Protein AF-A0A8S3JBQ8-F1 (afdb_monomer)

Foldseek 3Di:
DDDPPPPPWDKDADDDDDPCVVCVVVVVVVVPPPDDDDDDDDDDDPPPPPPPDFDWPDKDWDPPQCVQDVPRDNQKIWMWIDGQQKIWIWIQHPNRMITTQDMDGDGAWPDKDWQRDDDDPPRPCNVQPRKMWTFHPPDDTDIDIGRSPDD

pLDDT: mean 72.12, std 20.29, range [29.91, 94.94]

Radius of gyration: 21.1 Å; Cα contacts (8 Å, |Δi|>4): 199; chains: 1; bounding box: 59×39×62 Å

Secondary structure (DSSP, 8-state):
----------EEPPPP--HHHHHHHHHHHHHSSSS-------------TT--PPPEEEEEEE-S-GGG-TT--TT-EEEEEEESS-EEEEEE-TT--EEEEEEE--S-EEEEEEE-PPPPTT-TTGGG-SEEEEEESSSS--EEEEESS--

Sequence (151 aa):
MSYVSSIELRKVRPEAVNEKSVIESVVGLFHDVVEKVPQAYATSSRTNNSDQLEPIEWVRFLSNVHEWHPSIRIETLVLLIAYKSCLALWTVEINGIASELFSIREHNICSACLLTTNSSLDDPHSSYRPLIAFAKSAGPPSIQIRSLKND

Solvent-accessible surface area (backbone atoms only — not comparable to full-atom values): 9647 Å² total; per-residue (Å²): 140,79,85,75,78,82,76,82,57,60,71,46,72,72,74,82,89,59,70,64,66,70,46,54,67,53,55,57,62,68,70,63,77,80,69,77,89,86,80,89,86,79,83,83,83,86,62,80,79,84,73,69,73,78,63,73,74,48,76,44,80,57,75,92,53,40,89,71,42,94,89,41,47,92,77,40,46,34,39,43,38,30,28,60,54,27,40,38,32,34,37,31,41,88,86,45,42,30,37,49,74,45,74,45,86,46,62,42,56,75,44,72,48,78,50,79,74,77,72,55,99,86,42,93,58,47,88,45,53,44,32,38,38,37,31,36,71,68,73,73,89,46,78,49,76,42,56,64,59,83,130

Organism: NCBI:txid392030

InterPro domains:
  IPR045142 BCAS3-like [PTHR13268] (11-140)
  IPR048382 BCAS3, WD40 domain [PF21034] (10-149)

Nearest PDB structures (foldseek):
  5wg6-assembly1_B  TM=6.120E-01  e=5.241E-02  Homo sapiens
  9gaw-assembly1_A  TM=3.543E-01  e=9.730E-02  Homo sapiens
  4ui9-assembly1_A  TM=4.079E-01  e=2.997E-01  Homo sapiens
  5a31-assembly1_A  TM=4.079E-01  e=3.971E-01  Homo sapiens
  8pkp-assembly1_A  TM=3.983E-01  e=2.022E-01  Homo sapiens

Mean predicted aligned error: 14.35 Å

Structure (mmCIF, N/CA/C/O backbone):
data_AF-A0A8S3JBQ8-F1
#
_entry.id   AF-A0A8S3JBQ8-F1
#
loop_
_atom_site.group_PDB
_atom_site.id
_atom_site.type_symbol
_atom_site.label_atom_id
_atom_site.label_alt_id
_atom_site.label_comp_id
_atom_site.label_asym_id
_atom_site.label_entity_id
_atom_site.label_seq_id
_atom_site.pdbx_PDB_ins_code
_atom_site.Cartn_x
_atom_site.Cartn_y
_atom_site.Cartn_z
_atom_site.occupancy
_atom_site.B_iso_or_equiv
_atom_site.auth_seq_id
_atom_site.auth_comp_id
_atom_site.auth_asym_id
_atom_site.auth_atom_id
_atom_site.pdbx_PDB_model_num
ATOM 1 N N . MET A 1 1 ? 26.752 -19.835 -7.646 1.00 31.19 1 MET A N 1
ATOM 2 C CA . MET A 1 1 ? 26.060 -20.459 -6.497 1.00 31.19 1 MET A CA 1
ATOM 3 C C . MET A 1 1 ? 25.364 -19.342 -5.747 1.00 31.19 1 MET A C 1
ATOM 5 O O . MET A 1 1 ? 26.018 -18.634 -4.998 1.00 31.19 1 MET A O 1
ATOM 9 N N . SER A 1 2 ? 24.087 -19.114 -6.041 1.00 31.70 2 SER A N 1
ATOM 10 C CA . SER A 1 2 ? 23.318 -18.003 -5.475 1.00 31.70 2 SER A CA 1
ATOM 11 C C . SER A 1 2 ? 22.338 -18.587 -4.466 1.00 31.70 2 SER A C 1
ATOM 13 O O . SER A 1 2 ? 21.469 -19.371 -4.844 1.00 31.70 2 SER A O 1
ATOM 15 N N . TYR A 1 3 ? 22.521 -18.264 -3.186 1.00 29.91 3 TYR A N 1
ATOM 16 C CA . TYR A 1 3 ? 21.558 -18.581 -2.137 1.00 29.91 3 TYR A CA 1
ATOM 17 C C . TYR A 1 3 ? 20.298 -17.754 -2.395 1.00 29.91 3 TYR A C 1
ATOM 19 O O . TYR A 1 3 ? 20.285 -16.550 -2.160 1.00 29.91 3 TYR A O 1
ATOM 27 N N . VAL A 1 4 ? 19.250 -18.391 -2.911 1.00 34.94 4 VAL A N 1
ATOM 28 C CA . VAL A 1 4 ? 17.905 -17.819 -2.876 1.00 34.94 4 VAL A CA 1
ATOM 29 C C . VAL A 1 4 ? 17.426 -18.005 -1.442 1.00 34.94 4 VAL A C 1
ATOM 31 O O . VAL A 1 4 ? 17.083 -19.120 -1.042 1.00 34.94 4 VAL A O 1
ATOM 34 N N . SER A 1 5 ? 17.477 -16.942 -0.638 1.00 34.81 5 SER A N 1
ATOM 35 C CA . SER A 1 5 ? 16.792 -16.931 0.650 1.00 34.81 5 SER A CA 1
ATOM 36 C C . SER A 1 5 ? 15.313 -17.184 0.368 1.00 34.81 5 SER A C 1
ATOM 38 O O . SER A 1 5 ? 14.638 -16.423 -0.322 1.00 34.81 5 SER A O 1
ATOM 40 N N . SER A 1 6 ? 14.816 -18.332 0.819 1.00 38.78 6 SER A N 1
ATOM 41 C CA . SER A 1 6 ? 13.393 -18.638 0.741 1.00 38.78 6 SER A CA 1
ATOM 42 C C . SER A 1 6 ? 12.698 -17.748 1.764 1.00 38.78 6 SER A C 1
ATOM 44 O O . SER A 1 6 ? 12.715 -18.039 2.955 1.00 38.78 6 SER A O 1
ATOM 46 N N . ILE A 1 7 ? 12.177 -16.610 1.307 1.00 46.12 7 ILE A N 1
ATOM 47 C CA . ILE A 1 7 ? 11.380 -15.706 2.133 1.00 46.12 7 ILE A CA 1
ATOM 48 C C . ILE A 1 7 ? 10.065 -16.433 2.432 1.00 46.12 7 ILE A C 1
ATOM 50 O O . ILE A 1 7 ? 9.249 -16.647 1.533 1.00 46.12 7 ILE A O 1
ATOM 54 N N . GLU A 1 8 ? 9.856 -16.835 3.686 1.00 44.19 8 GLU A N 1
ATOM 55 C CA . GLU A 1 8 ? 8.533 -17.242 4.159 1.00 44.19 8 GLU A CA 1
ATOM 56 C C . GLU A 1 8 ? 7.628 -16.006 4.195 1.00 44.19 8 GLU A C 1
ATOM 58 O O . GLU A 1 8 ? 7.547 -15.288 5.189 1.00 44.19 8 GLU A O 1
ATOM 63 N N . LEU A 1 9 ? 6.955 -15.732 3.076 1.00 58.00 9 LEU A N 1
ATOM 64 C CA . LEU A 1 9 ? 5.866 -14.761 3.041 1.00 58.00 9 LEU A CA 1
ATOM 65 C C . LEU A 1 9 ? 4.745 -15.261 3.952 1.00 58.00 9 LEU A C 1
ATOM 67 O O . LEU A 1 9 ? 4.327 -16.420 3.850 1.00 58.00 9 LEU A O 1
ATOM 71 N N . ARG A 1 10 ? 4.243 -14.392 4.836 1.00 76.12 10 ARG A N 1
ATOM 72 C CA . ARG A 1 10 ? 3.139 -14.739 5.730 1.00 76.12 10 ARG A CA 1
ATOM 73 C C . ARG A 1 10 ? 1.918 -15.102 4.888 1.00 76.12 10 ARG A C 1
ATOM 75 O O . ARG A 1 10 ? 1.387 -14.266 4.157 1.00 76.12 10 ARG A O 1
ATOM 82 N N . LYS A 1 11 ? 1.474 -16.354 5.006 1.00 75.75 11 LYS A N 1
ATOM 83 C CA . LYS A 1 11 ? 0.284 -16.882 4.331 1.00 75.75 11 LYS A CA 1
ATOM 84 C C . LYS A 1 11 ? -0.845 -17.071 5.327 1.00 75.75 11 LYS A C 1
ATOM 86 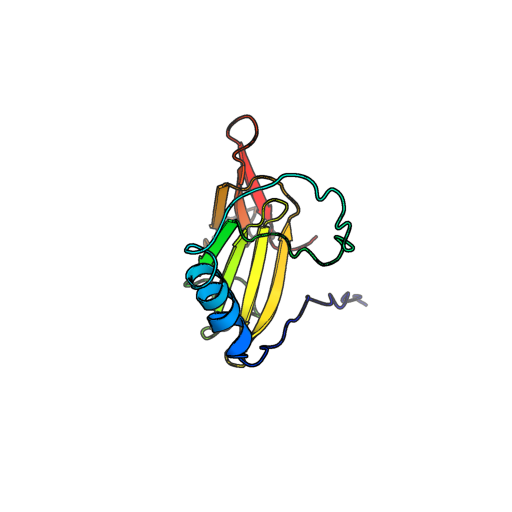O O . LYS A 1 11 ? -0.651 -17.666 6.384 1.00 75.75 11 LYS A O 1
ATOM 91 N N . VAL A 1 12 ? -2.028 -16.599 4.963 1.00 80.31 12 VAL A N 1
ATOM 92 C CA . VAL A 1 12 ? -3.262 -16.775 5.728 1.00 80.31 12 VAL A CA 1
ATOM 93 C C . VAL A 1 12 ? -4.266 -17.493 4.835 1.00 80.31 12 VAL A C 1
ATOM 95 O O . VAL A 1 12 ? -4.446 -17.137 3.671 1.00 80.31 12 VAL A O 1
ATOM 98 N N . ARG A 1 13 ? -4.887 -18.549 5.360 1.00 76.75 13 ARG A N 1
ATOM 99 C CA . ARG A 1 13 ? -5.949 -19.278 4.660 1.00 76.75 13 ARG A CA 1
ATOM 100 C C . ARG A 1 13 ? -7.311 -18.696 5.043 1.00 76.75 13 ARG A C 1
ATOM 102 O O . ARG A 1 13 ? -7.444 -18.226 6.172 1.00 76.75 13 ARG A O 1
ATOM 109 N N . PRO A 1 14 ? -8.313 -18.767 4.153 1.00 60.66 14 PRO A N 1
ATOM 110 C CA . PRO A 1 14 ? -9.687 -18.452 4.513 1.00 60.66 14 PRO A CA 1
ATOM 111 C C . PRO A 1 14 ? -10.141 -19.282 5.709 1.00 60.66 14 PRO A C 1
ATOM 113 O O . PRO A 1 14 ? -9.916 -20.494 5.748 1.00 60.66 14 PRO A O 1
ATOM 116 N N . GLU A 1 15 ? -10.815 -18.633 6.647 1.00 65.94 15 GLU A N 1
ATOM 117 C CA . GLU A 1 15 ? -11.572 -19.300 7.698 1.00 65.94 15 GLU A CA 1
ATOM 118 C C . GLU A 1 15 ? -13.057 -19.298 7.313 1.00 65.94 15 GLU A C 1
ATOM 120 O O . GLU A 1 15 ? -13.541 -18.365 6.666 1.00 65.94 15 GLU A O 1
ATOM 125 N N . ALA A 1 16 ? -13.781 -20.364 7.659 1.00 57.78 16 ALA A N 1
ATOM 126 C CA . ALA A 1 16 ? -15.211 -20.439 7.388 1.00 57.78 16 ALA A CA 1
ATOM 127 C C . ALA A 1 16 ? -15.959 -19.358 8.185 1.00 57.78 16 ALA A C 1
ATOM 129 O O . ALA A 1 16 ? -15.685 -19.147 9.366 1.00 57.78 16 ALA A O 1
ATOM 130 N N . VAL A 1 17 ? -16.928 -18.694 7.549 1.00 50.75 17 VAL A N 1
ATOM 131 C CA . VAL A 1 17 ? -17.795 -17.718 8.223 1.00 50.75 17 VAL A CA 1
ATOM 132 C C . VAL A 1 17 ? -18.566 -18.434 9.332 1.00 50.75 17 VAL A C 1
ATOM 134 O O . VAL A 1 17 ? -19.410 -19.284 9.059 1.00 50.75 17 VAL A O 1
ATOM 137 N N . ASN A 1 18 ? -18.274 -18.096 10.588 1.00 51.12 18 ASN A N 1
ATOM 138 C CA . ASN A 1 18 ? -19.037 -18.566 11.736 1.00 51.12 18 ASN A CA 1
ATOM 139 C C . ASN A 1 18 ? -20.096 -17.515 12.093 1.00 51.12 18 ASN A C 1
ATOM 141 O O . ASN A 1 18 ? -19.775 -16.442 12.607 1.00 51.12 18 ASN A O 1
ATOM 145 N N . GLU A 1 19 ? -21.364 -17.827 11.820 1.00 52.47 19 GLU A N 1
ATOM 146 C CA . GLU A 1 19 ? -22.522 -16.935 12.004 1.00 52.47 19 GLU A CA 1
ATOM 147 C C . GLU A 1 19 ? -22.676 -16.410 13.443 1.00 52.47 19 GLU A C 1
ATOM 149 O O . GLU A 1 19 ? -23.255 -15.343 13.655 1.00 52.47 19 GLU A O 1
ATOM 154 N N . LYS A 1 20 ? -22.089 -17.096 14.436 1.00 51.88 20 LYS A N 1
ATOM 155 C CA . LYS A 1 20 ? -22.063 -16.625 15.830 1.00 51.88 20 LYS A CA 1
ATOM 156 C C . LYS A 1 20 ? -21.308 -15.303 16.002 1.00 51.88 20 LYS A C 1
ATOM 158 O O . LYS A 1 20 ? -21.760 -14.454 16.757 1.00 51.88 20 LYS A O 1
ATOM 163 N N . SER A 1 21 ? -20.228 -15.070 15.252 1.00 52.00 21 SER A N 1
ATOM 164 C CA . SER A 1 21 ? -19.411 -13.851 15.381 1.00 52.00 21 SER A CA 1
ATOM 165 C C . SER A 1 21 ? -20.120 -12.588 14.869 1.00 52.00 21 SER A C 1
ATOM 167 O O . SER A 1 21 ? -19.943 -11.509 15.434 1.00 52.00 21 SER A O 1
ATOM 169 N N . VAL A 1 22 ? -20.952 -12.718 13.830 1.00 48.06 22 VAL A N 1
ATOM 170 C CA . VAL A 1 22 ? -21.664 -11.585 13.213 1.00 48.06 22 VAL A CA 1
ATOM 171 C C . VAL A 1 22 ? -22.885 -11.181 14.041 1.00 48.06 22 VAL A C 1
ATOM 173 O O . VAL A 1 22 ? -23.188 -9.996 14.154 1.00 48.06 22 VAL A O 1
ATOM 176 N N . ILE A 1 23 ? -23.576 -12.153 14.643 1.00 52.47 23 ILE A N 1
ATOM 177 C CA . ILE A 1 23 ? -24.849 -11.930 15.337 1.00 52.47 23 ILE A CA 1
ATOM 178 C C . ILE A 1 23 ? -24.647 -11.679 16.840 1.00 52.47 23 ILE A C 1
ATOM 180 O O . ILE A 1 23 ? -25.289 -10.776 17.371 1.00 52.47 23 ILE A O 1
ATOM 184 N N . GLU A 1 24 ? -23.724 -12.361 17.535 1.00 52.00 24 GLU A N 1
ATOM 185 C CA . GLU A 1 24 ? -23.490 -12.104 18.974 1.00 52.00 24 GLU A CA 1
ATOM 186 C C . GLU A 1 24 ? -22.951 -10.687 19.243 1.00 52.00 24 GLU A C 1
ATOM 188 O O . GLU A 1 24 ? -23.294 -10.088 20.260 1.00 52.00 24 GLU A O 1
ATOM 193 N N . SER A 1 25 ? -22.194 -10.105 18.304 1.00 50.25 25 SER A N 1
ATOM 194 C CA . SER A 1 25 ? -21.637 -8.746 18.429 1.00 50.25 25 SER A CA 1
ATOM 195 C C . SER A 1 25 ? -22.702 -7.637 18.383 1.00 50.25 25 SER A C 1
ATOM 197 O O . SER A 1 25 ? -22.551 -6.590 19.009 1.00 50.25 25 SER A O 1
ATOM 199 N N . VAL A 1 26 ? -23.820 -7.864 17.684 1.00 47.97 26 VAL A N 1
ATOM 200 C CA . VAL A 1 26 ? -24.872 -6.848 17.498 1.00 47.97 26 VAL A CA 1
ATOM 201 C C . VAL A 1 26 ? -26.084 -7.130 18.388 1.00 47.97 26 VAL A C 1
ATOM 203 O O . VAL A 1 26 ? -26.683 -6.211 18.943 1.00 47.97 26 VAL A O 1
ATOM 206 N N . VAL A 1 27 ? -26.423 -8.405 18.599 1.00 53.16 27 VAL A N 1
ATOM 207 C CA . VAL A 1 27 ? -27.570 -8.817 19.423 1.00 53.16 27 VAL A CA 1
ATOM 208 C C . VAL A 1 27 ? -27.311 -8.612 20.920 1.00 53.16 27 VAL A C 1
ATOM 210 O O . VAL A 1 27 ? -28.260 -8.325 21.652 1.00 53.16 27 VAL A O 1
ATOM 213 N N . GLY A 1 28 ? -26.051 -8.662 21.372 1.00 49.12 28 GLY A N 1
ATOM 214 C CA . GLY A 1 28 ? -25.677 -8.278 22.740 1.00 49.12 28 GLY A CA 1
ATOM 215 C C . GLY A 1 28 ? -25.818 -6.774 23.012 1.00 49.12 28 GLY A C 1
ATOM 216 O O . GLY A 1 28 ? -26.130 -6.375 24.127 1.00 49.12 28 GLY A O 1
ATOM 217 N N . LEU A 1 29 ? -25.679 -5.939 21.979 1.00 49.88 29 LEU A N 1
ATOM 218 C CA . LEU A 1 29 ? -25.752 -4.477 22.085 1.00 49.88 29 LEU A CA 1
ATOM 219 C C . LEU A 1 29 ? -27.196 -3.955 22.181 1.00 49.88 29 LEU A C 1
ATOM 221 O O . LEU A 1 29 ? -27.434 -2.908 22.776 1.00 49.88 29 LEU A O 1
ATOM 225 N N . PHE A 1 30 ? -28.173 -4.690 21.641 1.00 45.06 30 PHE A N 1
ATOM 226 C CA . PHE A 1 30 ? -29.589 -4.304 21.706 1.00 45.06 30 PHE A CA 1
ATOM 227 C C . PHE A 1 30 ? -30.332 -4.829 22.940 1.00 45.06 30 PHE A C 1
ATOM 229 O O . PHE A 1 30 ? -31.329 -4.226 23.332 1.00 45.06 30 PHE A O 1
ATOM 236 N N . HIS A 1 31 ? -29.860 -5.905 23.577 1.00 45.81 31 HIS A N 1
ATOM 237 C CA . HIS A 1 31 ? -30.505 -6.430 24.787 1.00 45.81 31 HIS A CA 1
ATOM 238 C C . HIS A 1 31 ? -30.050 -5.741 26.085 1.00 45.81 31 HIS A C 1
ATOM 240 O O . HIS A 1 31 ? -30.740 -5.878 27.091 1.00 45.81 31 HIS A O 1
ATOM 246 N N . ASP A 1 32 ? -28.967 -4.955 26.063 1.00 47.00 32 ASP A N 1
ATOM 247 C CA . ASP A 1 32 ? -28.363 -4.373 27.277 1.00 47.00 32 ASP A CA 1
ATOM 248 C C . ASP A 1 32 ? -28.643 -2.864 27.476 1.00 47.00 32 ASP A C 1
ATOM 250 O O . ASP A 1 32 ? -28.203 -2.257 28.448 1.00 47.00 32 ASP A O 1
ATOM 254 N N . VAL A 1 33 ? -29.408 -2.220 26.582 1.00 47.94 33 VAL A N 1
ATOM 255 C CA . VAL A 1 33 ? -29.691 -0.764 26.654 1.00 47.94 33 VAL A CA 1
ATOM 256 C C . VAL A 1 33 ? -31.018 -0.426 27.361 1.00 47.94 33 VAL A C 1
ATOM 258 O O .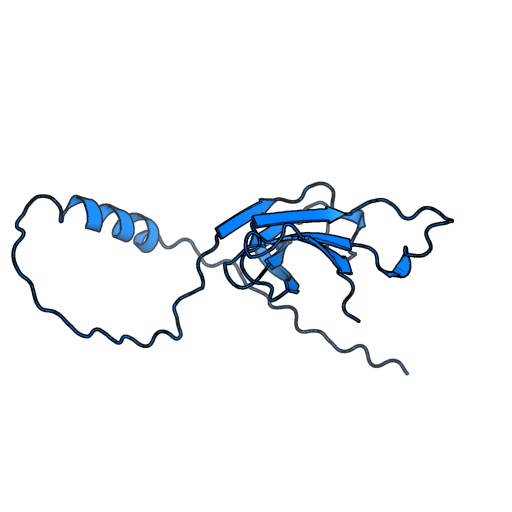 VAL A 1 33 ? -31.327 0.749 27.550 1.00 47.94 33 VAL A O 1
ATOM 261 N N . VAL A 1 34 ? -31.803 -1.407 27.827 1.00 47.34 34 VAL A N 1
ATOM 262 C CA . VAL A 1 34 ? -33.116 -1.120 28.458 1.00 47.34 34 VAL A CA 1
ATOM 263 C C . VAL A 1 34 ? -33.262 -1.572 29.915 1.00 47.34 34 VAL A C 1
ATOM 265 O O . VAL A 1 34 ? -34.290 -1.285 30.517 1.00 47.34 34 VAL A O 1
ATOM 268 N N . GLU A 1 35 ? -32.238 -2.111 30.583 1.00 44.94 35 GLU A N 1
ATOM 269 C CA . GLU A 1 35 ? -32.288 -2.182 32.052 1.00 44.94 35 GLU A CA 1
ATOM 270 C C . GLU A 1 35 ? -30.957 -1.853 32.742 1.00 44.94 35 GLU A C 1
ATOM 272 O O . GLU A 1 35 ? -30.072 -2.683 32.875 1.00 44.94 35 GLU A O 1
ATOM 277 N N . LYS A 1 36 ? -30.943 -0.651 33.339 1.00 38.34 36 LYS A N 1
ATOM 278 C CA . LYS A 1 36 ? -30.276 -0.323 34.613 1.00 38.34 36 LYS A CA 1
ATOM 279 C C . LYS A 1 36 ? -28.756 -0.102 34.568 1.00 38.34 36 LYS A C 1
ATOM 281 O O . LYS A 1 36 ? -27.956 -0.937 34.963 1.00 38.34 36 LYS A O 1
ATOM 286 N N . VAL A 1 37 ? -28.379 1.154 34.337 1.00 42.41 37 VAL A N 1
ATOM 287 C CA . VAL A 1 37 ? -27.306 1.792 35.132 1.00 42.41 37 VAL A CA 1
ATOM 288 C C . VAL A 1 37 ? -27.860 1.908 36.569 1.00 42.41 37 VAL A C 1
ATOM 290 O O . VAL A 1 37 ? -28.988 2.395 36.699 1.00 42.41 37 VAL A O 1
ATOM 293 N N . PRO A 1 38 ? -27.158 1.476 37.646 1.00 46.06 38 PRO A N 1
ATOM 294 C CA . PRO A 1 38 ? -25.897 2.116 38.024 1.00 46.06 38 PRO A CA 1
ATOM 295 C C . PRO A 1 38 ? -24.831 1.243 38.717 1.00 46.06 38 PRO A C 1
ATOM 297 O O . PRO A 1 38 ? -25.132 0.270 39.392 1.00 46.06 38 PRO A O 1
ATOM 300 N N . GLN A 1 39 ? -23.597 1.756 38.663 1.00 33.16 39 GLN A N 1
ATOM 301 C CA . GLN A 1 39 ? -22.535 1.701 39.685 1.00 33.16 39 GLN A CA 1
ATOM 302 C C . GLN A 1 39 ? -21.169 1.193 39.203 1.00 33.16 39 GLN A C 1
ATOM 304 O O . GLN A 1 39 ? -20.951 0.036 38.872 1.00 33.16 39 GLN A O 1
ATOM 309 N N . ALA A 1 40 ? -20.258 2.170 39.211 1.00 40.88 40 ALA A N 1
ATOM 310 C CA . ALA A 1 40 ? -18.857 2.151 39.609 1.00 40.88 40 ALA A CA 1
ATOM 311 C C . ALA A 1 40 ? -18.270 0.854 40.208 1.00 40.88 40 ALA A C 1
ATOM 313 O O . ALA A 1 40 ? -18.896 0.173 41.012 1.00 40.88 40 ALA A O 1
ATOM 314 N N . TYR A 1 41 ? -16.971 0.689 39.929 1.00 40.03 41 TYR A N 1
ATOM 315 C CA . TYR A 1 41 ? -16.012 -0.300 40.441 1.00 40.03 41 TYR A CA 1
ATOM 316 C C . TYR A 1 41 ? -15.983 -1.656 39.727 1.00 40.03 41 TYR A C 1
ATOM 318 O O . TYR A 1 41 ? -16.476 -2.660 40.222 1.00 40.03 41 TYR A O 1
ATOM 326 N N . ALA A 1 42 ? -15.222 -1.712 38.635 1.00 32.31 42 ALA A N 1
ATOM 327 C CA . ALA A 1 42 ? -14.390 -2.877 38.352 1.00 32.31 42 ALA A CA 1
ATOM 328 C C . ALA A 1 42 ? -13.109 -2.419 37.650 1.00 32.31 42 ALA A C 1
ATOM 330 O O . ALA A 1 42 ? -12.987 -2.377 36.429 1.00 32.31 42 ALA A O 1
ATOM 331 N N . THR A 1 43 ? -12.128 -2.040 38.462 1.00 39.22 43 THR A N 1
ATOM 332 C CA . THR A 1 43 ? -10.730 -2.213 38.087 1.00 39.22 43 THR A CA 1
ATOM 333 C C . THR A 1 43 ? -10.476 -3.685 37.751 1.00 39.22 43 THR A C 1
ATOM 335 O O . THR A 1 43 ? -11.046 -4.575 38.377 1.00 39.22 43 THR A O 1
ATOM 338 N N . SER A 1 44 ? -9.542 -3.913 36.828 1.00 44.53 44 SER A N 1
ATOM 339 C CA . SER A 1 44 ? -8.871 -5.185 36.527 1.00 44.53 44 SER A CA 1
ATOM 340 C C . SER A 1 44 ? -9.677 -6.287 35.829 1.00 44.53 44 SER A C 1
ATOM 342 O O . SER A 1 44 ? -10.038 -7.293 36.425 1.00 44.53 44 SER A O 1
ATOM 344 N N . SER A 1 45 ? -9.718 -6.209 34.501 1.00 34.31 45 SER A N 1
ATOM 345 C CA . SER A 1 45 ? -9.416 -7.372 33.662 1.00 34.31 45 SER A CA 1
ATOM 346 C C . SER A 1 45 ? -8.167 -7.066 32.829 1.00 34.31 45 SER A C 1
ATOM 348 O O . SER A 1 45 ? -8.208 -6.656 31.674 1.00 34.31 45 SER A O 1
ATOM 350 N N . ARG A 1 46 ? -6.997 -7.270 33.452 1.00 40.75 46 ARG A N 1
ATOM 351 C CA . ARG A 1 46 ? -5.775 -7.618 32.716 1.00 40.75 46 ARG A CA 1
ATOM 352 C C . ARG A 1 46 ? -5.988 -9.022 32.148 1.00 40.75 46 ARG A C 1
ATOM 354 O O . ARG A 1 46 ? -5.496 -9.998 32.699 1.00 40.75 46 ARG A O 1
ATOM 361 N N . THR A 1 47 ? -6.772 -9.132 31.087 1.00 37.56 47 THR A N 1
ATOM 362 C CA . THR A 1 47 ? -6.683 -10.270 30.176 1.00 37.56 47 THR A CA 1
ATOM 363 C C . THR A 1 47 ? -5.487 -10.001 29.277 1.00 37.56 47 THR A C 1
ATOM 365 O O . THR A 1 47 ? -5.345 -8.901 28.751 1.00 37.56 47 THR A O 1
ATOM 368 N N . ASN A 1 48 ? -4.580 -10.967 29.196 1.00 38.91 48 ASN A N 1
ATOM 369 C CA . ASN A 1 48 ? -3.335 -10.916 28.437 1.00 38.91 48 ASN A CA 1
ATOM 370 C C . ASN A 1 48 ? -3.510 -10.221 27.071 1.00 38.91 48 ASN A C 1
ATOM 372 O O . ASN A 1 48 ? -4.075 -10.785 26.141 1.00 38.91 48 ASN A O 1
ATOM 376 N N . ASN A 1 49 ? -3.013 -8.986 26.956 1.00 41.72 49 ASN A N 1
ATOM 377 C CA . ASN A 1 49 ? -3.062 -8.159 25.744 1.00 41.72 49 ASN A CA 1
ATOM 378 C C . ASN A 1 49 ? -2.022 -8.605 24.691 1.00 41.72 49 ASN A C 1
ATOM 380 O O . ASN A 1 49 ? -1.396 -7.765 24.050 1.00 41.72 49 ASN A O 1
ATOM 384 N N . SER A 1 50 ? -1.782 -9.911 24.536 1.00 43.38 50 SER A N 1
ATOM 385 C CA . SER A 1 50 ? -0.984 -10.448 23.421 1.00 43.38 50 SER A CA 1
ATOM 386 C C . SER A 1 50 ? -1.826 -10.712 22.171 1.00 43.38 50 SER A C 1
ATOM 388 O O . SER A 1 50 ? -1.262 -10.813 21.087 1.00 43.38 50 SER A O 1
ATOM 390 N N . ASP A 1 51 ? -3.156 -10.757 22.316 1.00 49.09 51 ASP A N 1
ATOM 391 C CA . ASP A 1 51 ? -4.088 -11.137 21.245 1.00 49.09 51 ASP A CA 1
ATOM 392 C C . ASP A 1 51 ? -4.945 -9.965 20.738 1.00 49.09 51 ASP A C 1
ATOM 394 O O . ASP A 1 51 ? -5.855 -10.162 19.932 1.00 49.09 51 ASP A O 1
ATOM 398 N N . GLN A 1 52 ? -4.674 -8.726 21.175 1.00 54.56 52 GLN A N 1
ATOM 399 C CA . GLN A 1 52 ? -5.289 -7.568 20.524 1.00 54.56 52 GLN A CA 1
ATOM 400 C C . GLN A 1 52 ? -4.665 -7.396 19.139 1.00 54.56 52 GLN A C 1
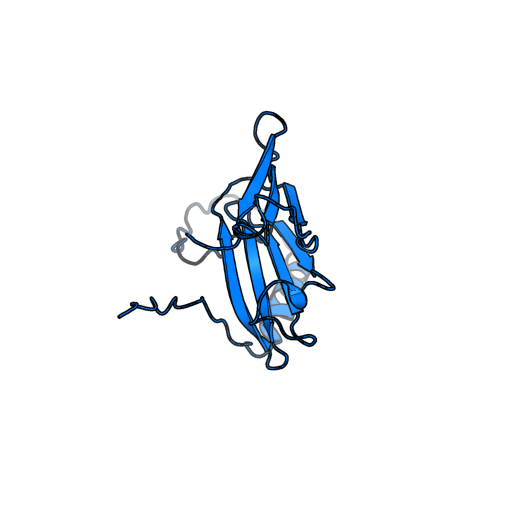ATOM 402 O O . GLN A 1 52 ? -3.605 -6.788 18.985 1.00 54.56 52 GLN A O 1
ATOM 407 N N . LEU A 1 53 ? -5.336 -7.958 18.131 1.00 72.56 53 LEU A N 1
ATOM 408 C CA . LEU A 1 53 ? -5.085 -7.644 16.732 1.00 72.56 53 LEU A CA 1
ATOM 409 C C . LEU A 1 53 ? -5.168 -6.126 16.568 1.00 72.56 53 LEU A C 1
ATOM 411 O O . LEU A 1 53 ? -6.156 -5.497 16.950 1.00 72.56 53 LEU A O 1
ATOM 415 N N . GLU A 1 54 ? -4.099 -5.54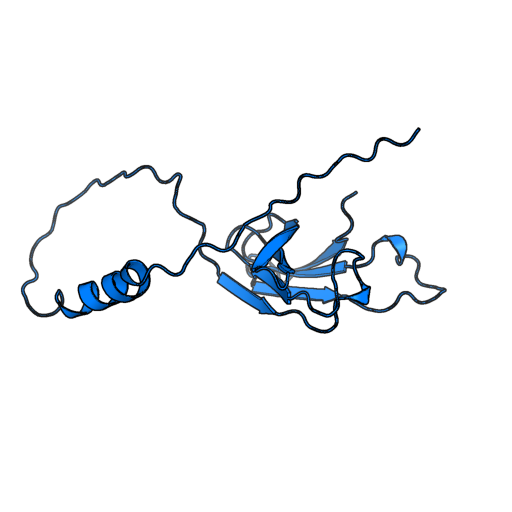2 16.036 1.00 83.12 54 GLU A N 1
ATOM 416 C CA . GLU A 1 54 ? -4.048 -4.109 15.792 1.00 83.12 54 GLU A CA 1
ATOM 417 C C . GLU A 1 54 ? -5.214 -3.692 14.875 1.00 83.12 54 GLU A C 1
ATOM 419 O O . GLU A 1 54 ? -5.443 -4.349 13.852 1.00 83.12 54 GLU A O 1
ATOM 424 N N . PRO A 1 55 ? -5.960 -2.621 15.210 1.00 86.69 55 PRO A N 1
ATOM 425 C CA . PRO A 1 55 ? -7.072 -2.183 14.383 1.00 86.69 55 PRO A CA 1
ATOM 426 C C . PRO A 1 55 ? -6.583 -1.711 13.012 1.00 86.69 55 PRO A C 1
ATOM 428 O O . PRO A 1 55 ? -5.571 -1.016 12.888 1.00 86.69 55 PRO A O 1
ATOM 431 N N . ILE A 1 56 ? -7.348 -2.066 11.984 1.00 91.19 56 ILE A N 1
ATOM 432 C CA . ILE A 1 56 ? -7.163 -1.561 10.626 1.00 91.19 56 ILE A CA 1
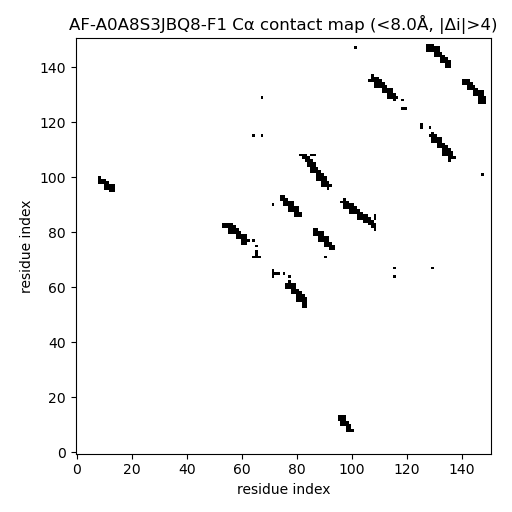ATOM 433 C C . ILE A 1 56 ? -7.707 -0.130 10.573 1.00 91.19 56 ILE A C 1
ATOM 435 O O . ILE A 1 56 ? -8.873 0.096 10.895 1.00 91.19 56 ILE A O 1
ATOM 439 N N . GLU A 1 57 ? -6.884 0.829 10.151 1.00 92.44 57 GLU A N 1
ATOM 440 C CA . GLU A 1 57 ? -7.317 2.219 9.959 1.00 92.44 57 GLU A CA 1
ATOM 441 C C . GLU A 1 57 ? -8.043 2.389 8.624 1.00 92.44 57 GLU A C 1
ATOM 443 O O . GLU A 1 57 ? -9.094 3.026 8.556 1.00 92.44 57 GLU A O 1
ATOM 448 N N . TRP A 1 58 ? -7.496 1.809 7.554 1.00 94.12 58 TRP A N 1
ATOM 449 C CA . TRP A 1 58 ? -8.124 1.812 6.237 1.00 94.12 58 TRP A CA 1
ATOM 450 C C . TRP A 1 58 ? -7.604 0.677 5.350 1.00 94.12 58 TRP A C 1
ATOM 452 O O . TRP A 1 58 ? -6.503 0.156 5.532 1.00 94.12 58 TRP A O 1
ATOM 462 N N . VAL A 1 59 ? -8.405 0.319 4.343 1.00 94.94 59 VAL A N 1
ATOM 463 C CA . VAL A 1 59 ? -8.067 -0.666 3.306 1.00 94.94 59 VAL A CA 1
ATOM 464 C C . VAL A 1 59 ? -8.363 -0.074 1.936 1.00 94.94 59 VAL A C 1
ATOM 466 O O . VAL A 1 59 ? -9.358 0.631 1.762 1.00 94.94 59 VAL A O 1
ATOM 469 N N . ARG A 1 60 ? -7.518 -0.372 0.948 1.00 94.19 60 ARG A N 1
ATOM 470 C CA . ARG A 1 60 ? -7.760 -0.049 -0.463 1.00 94.19 60 ARG A CA 1
ATOM 471 C C . ARG A 1 60 ? -7.512 -1.266 -1.342 1.00 94.19 60 ARG A C 1
ATOM 473 O O . ARG A 1 60 ? -6.499 -1.944 -1.189 1.00 94.19 60 ARG A O 1
ATOM 480 N N . PHE A 1 61 ? -8.406 -1.486 -2.299 1.00 92.00 61 PHE A N 1
ATOM 481 C CA . PHE A 1 61 ? -8.159 -2.398 -3.411 1.00 92.00 61 PHE A CA 1
ATOM 482 C C . PHE A 1 61 ? -7.296 -1.688 -4.451 1.00 92.00 61 PHE A C 1
ATOM 484 O O . PHE A 1 61 ? -7.601 -0.561 -4.847 1.00 92.00 61 PHE A O 1
ATOM 491 N N . LEU A 1 62 ? -6.225 -2.341 -4.891 1.00 89.56 62 LEU A N 1
ATOM 492 C CA . LEU A 1 62 ? -5.396 -1.850 -5.985 1.00 89.56 62 LEU A CA 1
ATOM 493 C C . LEU A 1 62 ? -5.810 -2.548 -7.282 1.00 89.56 62 LEU A C 1
ATOM 495 O O . LEU A 1 62 ? -5.912 -3.772 -7.336 1.00 89.56 62 LEU A O 1
ATOM 499 N N . SER A 1 63 ? -6.055 -1.759 -8.325 1.00 82.81 63 SER A N 1
ATOM 500 C CA . SER A 1 63 ? -6.412 -2.243 -9.660 1.00 82.81 63 SER A CA 1
ATOM 501 C C . SER A 1 63 ? -5.226 -2.133 -10.614 1.00 82.81 63 SER A C 1
ATOM 503 O O . SER A 1 63 ? -4.311 -1.343 -10.390 1.00 82.81 63 SER A O 1
ATOM 505 N N . ASN A 1 64 ? -5.240 -2.936 -11.682 1.00 76.31 64 ASN A N 1
ATOM 506 C CA . ASN A 1 64 ? -4.246 -2.914 -12.764 1.00 76.31 64 ASN A CA 1
ATOM 507 C C . ASN A 1 64 ? -2.793 -3.097 -12.311 1.00 76.31 64 ASN A C 1
ATOM 509 O O . ASN A 1 64 ? -1.870 -2.715 -13.021 1.00 76.31 64 ASN A O 1
ATOM 513 N N . VAL A 1 65 ? -2.568 -3.704 -11.147 1.00 79.50 65 VAL A N 1
ATOM 514 C CA . VAL A 1 65 ? -1.211 -3.848 -10.629 1.00 79.50 65 VAL A CA 1
ATOM 515 C C . VAL A 1 65 ? -0.483 -5.044 -11.225 1.00 79.50 65 VAL A C 1
ATOM 517 O O . VAL A 1 65 ? 0.714 -4.941 -11.350 1.00 79.50 65 VAL A O 1
ATOM 520 N N . HIS A 1 66 ? -1.162 -6.106 -11.676 1.00 74.25 66 HIS A N 1
ATOM 521 C CA . HIS A 1 66 ? -0.593 -7.389 -12.150 1.00 74.25 66 HIS A CA 1
ATOM 522 C C . HIS A 1 66 ? 0.774 -7.365 -12.876 1.00 74.25 66 HIS A C 1
ATOM 524 O O . HIS A 1 66 ? 1.600 -8.237 -12.630 1.00 74.25 66 HIS A O 1
ATOM 530 N N . GLU A 1 67 ? 1.069 -6.358 -13.697 1.00 72.69 67 GLU A N 1
ATOM 531 C CA . GLU A 1 67 ? 2.345 -6.221 -14.417 1.00 72.69 67 GLU A CA 1
ATOM 532 C C . GLU A 1 67 ? 3.568 -5.939 -13.518 1.00 72.69 67 GLU A C 1
ATOM 534 O O . GLU A 1 67 ? 4.706 -6.174 -13.917 1.00 72.69 67 GLU A O 1
ATOM 539 N N . TRP A 1 68 ? 3.371 -5.457 -12.290 1.00 75.56 68 TRP A N 1
ATOM 540 C CA . TRP A 1 68 ? 4.451 -5.041 -11.383 1.00 75.56 68 TRP A CA 1
ATOM 541 C C . TRP A 1 68 ? 5.201 -6.166 -10.650 1.00 75.56 68 TRP A C 1
ATOM 543 O O . TRP A 1 68 ? 6.313 -5.934 -10.174 1.00 75.56 68 TRP A O 1
ATOM 553 N N . HIS A 1 69 ? 4.599 -7.348 -10.475 1.00 76.38 69 HIS A N 1
ATOM 554 C CA . HIS A 1 69 ? 5.124 -8.410 -9.618 1.00 76.38 69 HIS A CA 1
ATOM 555 C C . HIS A 1 69 ? 4.679 -9.778 -10.149 1.00 76.38 69 HIS A C 1
ATOM 557 O O . HIS A 1 69 ? 3.477 -10.015 -10.269 1.00 76.38 69 HIS A O 1
ATOM 563 N N . PRO A 1 70 ? 5.610 -10.714 -10.402 1.00 73.62 70 PRO A N 1
ATOM 564 C CA . PRO A 1 70 ? 5.316 -11.968 -11.100 1.00 73.62 70 PRO A CA 1
ATOM 565 C C . PRO A 1 70 ? 4.332 -12.877 -10.352 1.00 73.62 70 PRO A C 1
ATOM 567 O O . PRO A 1 70 ? 3.658 -13.696 -10.970 1.00 73.62 70 PRO A O 1
ATOM 570 N N . SER A 1 71 ? 4.230 -12.742 -9.026 1.00 73.94 71 SER A N 1
ATOM 571 C CA . SER A 1 71 ? 3.267 -13.512 -8.225 1.00 73.94 71 SER A CA 1
ATOM 572 C C . SER A 1 71 ? 1.829 -12.999 -8.324 1.00 73.94 71 SER A C 1
ATOM 574 O O . SER A 1 71 ? 0.933 -13.646 -7.791 1.00 73.94 71 SER A O 1
ATOM 576 N N . ILE A 1 72 ? 1.593 -11.844 -8.953 1.00 84.19 72 ILE A N 1
ATOM 577 C CA . ILE A 1 72 ? 0.257 -11.256 -9.059 1.00 84.19 72 ILE A CA 1
ATOM 578 C C . ILE A 1 72 ? -0.327 -11.615 -10.411 1.00 84.19 72 ILE A C 1
ATOM 580 O O . ILE A 1 72 ? 0.113 -11.138 -11.453 1.00 84.19 72 ILE A O 1
ATOM 584 N N . ARG A 1 73 ? -1.344 -12.470 -10.373 1.00 85.44 73 ARG A N 1
ATOM 585 C CA . ARG A 1 73 ? -2.094 -12.872 -11.557 1.00 85.44 73 ARG A CA 1
ATOM 586 C C . ARG A 1 73 ? -3.205 -11.869 -11.829 1.00 85.44 73 ARG A C 1
ATOM 588 O O . ARG A 1 73 ? -3.548 -11.061 -10.966 1.00 85.44 73 ARG A O 1
ATOM 595 N N . ILE A 1 74 ? -3.7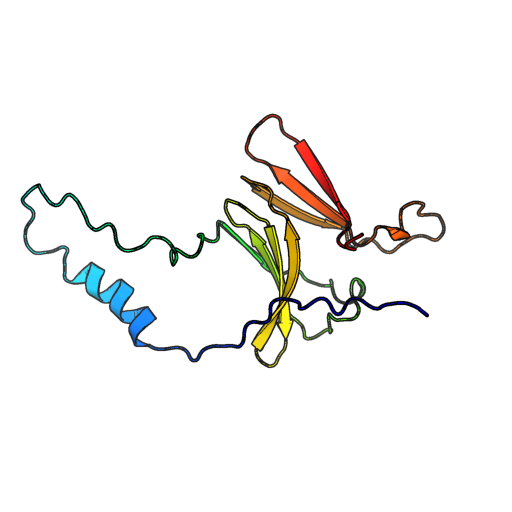86 -11.931 -13.023 1.00 84.75 74 ILE A N 1
ATOM 596 C CA . ILE A 1 74 ? -4.865 -11.016 -13.415 1.00 84.75 74 ILE A CA 1
ATOM 597 C C . ILE A 1 74 ? -6.115 -11.192 -12.535 1.00 84.75 74 ILE A C 1
ATOM 599 O O . ILE A 1 74 ? -6.833 -10.234 -12.272 1.00 84.75 74 ILE A O 1
ATOM 603 N N . GLU A 1 75 ? -6.327 -12.403 -12.020 1.00 87.50 75 GLU A N 1
ATOM 604 C CA . GLU A 1 75 ? -7.400 -12.776 -11.099 1.00 87.50 75 GLU A CA 1
ATOM 605 C C . GLU A 1 75 ? -7.079 -12.536 -9.611 1.00 87.50 75 GLU A C 1
ATOM 607 O O . GLU A 1 75 ? -7.936 -12.754 -8.755 1.00 87.50 75 GLU A O 1
ATOM 612 N N . THR A 1 76 ? -5.855 -12.115 -9.273 1.00 89.75 76 THR A N 1
ATOM 613 C CA . THR A 1 76 ? -5.431 -11.893 -7.884 1.00 89.75 76 THR A CA 1
ATOM 614 C C . THR A 1 76 ? -5.895 -10.522 -7.395 1.00 89.75 76 THR A C 1
ATOM 616 O O . THR A 1 76 ? -5.538 -9.493 -7.969 1.00 89.75 76 THR A O 1
ATOM 619 N N . LEU A 1 77 ? -6.630 -10.484 -6.280 1.00 91.56 77 LEU A N 1
ATOM 620 C CA . LEU A 1 77 ? -6.940 -9.226 -5.602 1.00 91.56 77 LEU A CA 1
ATOM 621 C C . LEU A 1 77 ? -5.704 -8.717 -4.868 1.00 91.56 77 LEU A C 1
ATOM 623 O O . LEU A 1 77 ? -4.986 -9.486 -4.232 1.00 91.56 77 LEU A O 1
ATOM 627 N N . VAL A 1 78 ? -5.484 -7.407 -4.910 1.00 91.81 78 VAL A N 1
ATOM 628 C CA . VAL A 1 78 ? -4.390 -6.764 -4.184 1.00 91.81 78 VAL A CA 1
ATOM 629 C C . VAL A 1 78 ? -4.956 -5.748 -3.210 1.00 91.81 78 VAL A C 1
ATOM 631 O O . VAL A 1 78 ? -5.727 -4.865 -3.588 1.00 91.81 78 VAL A O 1
ATOM 634 N N . LEU A 1 79 ? -4.558 -5.882 -1.950 1.00 93.94 79 LEU A N 1
ATOM 635 C CA . LEU A 1 79 ? -5.017 -5.075 -0.833 1.00 93.94 79 LEU A CA 1
ATOM 636 C C . LEU A 1 79 ? -3.852 -4.276 -0.270 1.00 93.94 79 LEU A C 1
ATOM 638 O O . LEU A 1 79 ? -2.816 -4.837 0.077 1.00 93.94 79 LEU A O 1
ATOM 642 N N . LEU A 1 80 ? -4.047 -2.972 -0.126 1.00 94.06 80 LEU A N 1
ATOM 643 C CA . LEU A 1 80 ? -3.185 -2.118 0.673 1.00 94.06 80 LEU A CA 1
ATOM 644 C C . LEU A 1 80 ? -3.907 -1.803 1.982 1.00 94.06 80 LEU A C 1
ATOM 646 O O . LEU A 1 80 ? -4.969 -1.181 1.970 1.00 94.06 80 LEU A O 1
ATOM 650 N N . ILE A 1 81 ? -3.342 -2.264 3.091 1.00 94.56 81 ILE A N 1
ATOM 651 C CA . ILE A 1 81 ? -3.929 -2.193 4.427 1.00 94.56 81 ILE A CA 1
ATOM 652 C C . ILE A 1 81 ? -3.043 -1.297 5.280 1.00 94.56 81 ILE A C 1
ATOM 654 O O . ILE A 1 81 ? -1.847 -1.557 5.410 1.00 94.56 81 ILE A O 1
ATOM 658 N N . ALA A 1 82 ? -3.623 -0.260 5.873 1.00 93.75 82 ALA A N 1
ATOM 659 C CA . ALA A 1 82 ? -2.941 0.539 6.876 1.00 93.75 82 ALA A CA 1
ATOM 660 C C . ALA A 1 82 ? -3.461 0.225 8.268 1.00 93.75 82 ALA A C 1
ATOM 662 O O . ALA A 1 82 ? -4.665 0.165 8.522 1.00 93.75 82 ALA A O 1
ATOM 663 N N . TYR A 1 83 ? -2.502 0.088 9.162 1.00 91.69 83 TYR A N 1
ATOM 664 C CA . TYR A 1 83 ? -2.663 0.010 10.593 1.00 91.69 83 TYR A CA 1
ATOM 665 C C . TYR A 1 83 ? -2.063 1.271 11.210 1.00 91.69 83 TYR A C 1
ATOM 667 O O . TYR A 1 83 ? -1.338 2.032 10.563 1.00 91.69 83 TYR A O 1
ATOM 675 N N . LYS A 1 84 ? -2.287 1.454 12.507 1.00 89.12 84 LYS A N 1
ATOM 676 C CA . LYS A 1 84 ? -1.691 2.567 13.246 1.00 89.12 84 LYS A CA 1
ATOM 677 C C . LYS A 1 84 ? -0.155 2.509 13.253 1.00 89.12 84 LYS A C 1
ATOM 679 O O . LYS A 1 84 ? 0.509 3.549 13.313 1.00 89.12 84 LYS A O 1
ATOM 684 N N . SER A 1 85 ? 0.413 1.302 13.221 1.00 88.56 85 SER A N 1
ATOM 685 C CA . SER A 1 85 ? 1.849 1.038 13.335 1.00 88.56 85 SER A CA 1
ATOM 686 C C . SER A 1 85 ? 2.547 0.642 12.040 1.00 88.56 85 SER A C 1
ATOM 688 O O . SER A 1 85 ? 3.778 0.708 11.970 1.00 88.56 85 SER A O 1
ATOM 690 N N . CYS A 1 86 ? 1.796 0.209 11.029 1.00 91.06 86 CYS A N 1
ATOM 691 C CA . CYS A 1 86 ? 2.381 -0.273 9.792 1.00 91.06 86 CYS A CA 1
ATOM 692 C C . CYS A 1 86 ? 1.456 -0.124 8.586 1.00 91.06 86 CYS A C 1
ATOM 694 O O . CYS A 1 86 ? 0.247 0.047 8.703 1.00 91.06 86 CYS A O 1
ATOM 696 N N . LEU A 1 87 ? 2.052 -0.227 7.406 1.00 92.94 87 LEU A N 1
ATOM 697 C CA . LEU A 1 87 ? 1.358 -0.362 6.135 1.00 92.94 87 LEU A CA 1
ATOM 698 C C . LEU A 1 87 ? 1.774 -1.696 5.525 1.00 92.94 87 LEU A C 1
ATOM 700 O O . LEU A 1 87 ? 2.966 -1.995 5.462 1.00 92.94 87 LEU A O 1
ATOM 704 N N . ALA A 1 88 ? 0.805 -2.489 5.087 1.00 92.69 88 ALA A N 1
ATOM 705 C CA . ALA A 1 88 ? 1.040 -3.806 4.522 1.00 92.69 88 ALA A CA 1
ATOM 706 C C . ALA A 1 88 ? 0.300 -3.978 3.198 1.00 92.69 88 ALA A C 1
ATOM 708 O O . ALA A 1 88 ? -0.826 -3.519 3.010 1.00 92.69 88 ALA A O 1
ATOM 709 N N . LEU A 1 89 ? 0.948 -4.673 2.279 1.00 92.56 89 LEU A N 1
ATOM 710 C CA . LEU A 1 89 ? 0.452 -5.003 0.964 1.00 92.56 89 LEU A CA 1
ATOM 711 C C . LEU A 1 89 ? 0.248 -6.513 0.888 1.00 92.56 89 LEU A C 1
ATOM 713 O O . LEU A 1 89 ? 1.177 -7.289 1.115 1.00 92.56 89 LEU A O 1
ATOM 717 N N . TRP A 1 90 ? -0.961 -6.912 0.523 1.00 93.44 90 TRP A N 1
ATOM 718 C CA . TRP A 1 90 ? -1.390 -8.299 0.485 1.00 93.44 90 TRP A CA 1
ATOM 719 C C . TRP A 1 90 ? -1.945 -8.661 -0.884 1.00 93.44 90 TRP A C 1
ATOM 721 O O . TRP A 1 90 ? -2.561 -7.847 -1.568 1.00 93.44 90 TRP A O 1
ATOM 731 N N . THR A 1 91 ? -1.752 -9.917 -1.254 1.00 91.94 91 THR A N 1
ATOM 732 C CA . THR A 1 91 ? -2.438 -10.571 -2.370 1.00 91.94 91 THR A CA 1
ATOM 733 C C . THR A 1 91 ? -3.484 -11.512 -1.820 1.00 91.94 91 THR A C 1
ATOM 735 O O . THR A 1 91 ? -3.246 -12.117 -0.781 1.00 91.94 91 THR A O 1
ATOM 738 N N . VAL A 1 92 ? -4.613 -11.649 -2.507 1.00 91.62 92 VAL A N 1
ATOM 739 C CA . VAL A 1 92 ? -5.628 -12.666 -2.231 1.00 91.62 92 VAL A CA 1
ATOM 740 C C . VAL A 1 92 ? -5.923 -13.394 -3.535 1.00 91.62 92 VAL A C 1
ATOM 742 O O . VAL A 1 92 ? -6.407 -12.806 -4.503 1.00 91.62 92 VAL A O 1
ATOM 745 N N . GLU A 1 93 ? -5.565 -14.672 -3.576 1.00 90.19 93 GLU A N 1
ATOM 746 C CA . GLU A 1 93 ? -5.793 -15.548 -4.723 1.00 90.19 93 GLU A CA 1
ATOM 747 C C . GLU A 1 93 ? -7.265 -15.985 -4.821 1.00 90.19 93 GLU A C 1
ATOM 749 O O . GLU A 1 93 ? -8.034 -15.870 -3.869 1.00 90.19 93 GLU A O 1
ATOM 754 N N . ILE A 1 94 ? -7.661 -16.556 -5.966 1.00 88.81 94 ILE A N 1
ATOM 755 C CA . ILE A 1 94 ? -9.035 -17.043 -6.201 1.00 88.81 94 ILE A CA 1
ATOM 756 C C . ILE A 1 94 ? -9.465 -18.160 -5.233 1.00 88.81 94 ILE A C 1
ATOM 758 O O . ILE A 1 94 ? -10.647 -18.340 -4.962 1.00 88.81 94 ILE A O 1
ATOM 762 N N . ASN A 1 95 ? -8.499 -18.901 -4.684 1.00 87.94 95 ASN A N 1
ATOM 763 C CA . ASN A 1 95 ? -8.709 -19.905 -3.636 1.00 87.94 95 ASN A CA 1
ATOM 764 C C . ASN A 1 95 ? -8.869 -19.274 -2.231 1.00 87.94 95 ASN A C 1
ATOM 766 O O . ASN A 1 95 ? -8.990 -19.996 -1.243 1.00 87.94 95 ASN A O 1
ATOM 770 N N . GLY A 1 96 ? -8.827 -17.940 -2.141 1.00 86.94 96 GLY A N 1
ATOM 771 C CA . GLY A 1 96 ? -8.906 -17.145 -0.920 1.00 86.94 96 GLY A CA 1
ATOM 772 C C . GLY A 1 96 ? -7.613 -17.091 -0.100 1.00 86.94 96 GLY A C 1
ATOM 773 O O . GLY A 1 96 ? -7.587 -16.451 0.949 1.00 86.94 96 GLY A O 1
ATOM 774 N N . ILE A 1 97 ? -6.532 -17.741 -0.537 1.00 88.44 97 ILE A N 1
ATOM 775 C CA . ILE A 1 97 ? -5.243 -17.673 0.153 1.00 88.44 97 ILE A CA 1
ATOM 776 C C . ILE A 1 97 ? -4.715 -16.248 0.049 1.00 88.44 97 ILE A C 1
ATOM 778 O O . ILE A 1 97 ? -4.505 -15.725 -1.047 1.00 88.44 97 ILE A O 1
ATOM 782 N N . ALA A 1 98 ? -4.472 -15.644 1.210 1.00 90.56 98 ALA A N 1
ATOM 783 C CA . ALA A 1 98 ? -3.866 -14.335 1.316 1.00 90.56 98 ALA A CA 1
ATOM 784 C C . ALA A 1 98 ? -2.363 -14.466 1.588 1.00 90.56 98 ALA A C 1
ATOM 786 O O . ALA A 1 98 ? -1.960 -15.218 2.477 1.00 90.56 98 ALA A O 1
ATOM 787 N N . SER A 1 99 ? -1.534 -13.731 0.848 1.00 90.44 99 SER A N 1
ATOM 788 C CA . SER A 1 99 ? -0.082 -13.675 1.066 1.00 90.44 99 SER A CA 1
ATOM 789 C C . SER A 1 99 ? 0.390 -12.232 1.182 1.00 90.44 99 SER A C 1
ATOM 791 O O . SER A 1 99 ? 0.066 -11.402 0.328 1.00 90.44 99 SER A O 1
ATOM 793 N N . GLU A 1 100 ? 1.174 -11.939 2.215 1.00 90.81 100 GLU A N 1
ATOM 794 C CA . GLU A 1 100 ? 1.859 -10.653 2.349 1.00 90.81 100 GLU A CA 1
ATOM 795 C C . GLU A 1 100 ? 2.941 -10.539 1.270 1.00 90.81 100 GLU A C 1
ATOM 797 O O . GLU A 1 100 ? 3.692 -11.485 1.044 1.00 90.81 100 GLU A O 1
ATOM 802 N N . LEU A 1 101 ? 3.014 -9.392 0.594 1.00 87.62 101 LEU A N 1
ATOM 803 C CA . LEU A 1 101 ? 4.086 -9.077 -0.357 1.00 87.62 101 LEU A CA 1
ATOM 804 C C . LEU A 1 101 ? 5.092 -8.085 0.215 1.00 87.62 101 LEU A C 1
ATOM 806 O O . LEU A 1 101 ? 6.282 -8.174 -0.070 1.00 87.62 101 LEU A O 1
ATOM 810 N N . PHE A 1 102 ? 4.606 -7.120 0.988 1.00 88.75 102 PHE A N 1
ATOM 811 C CA . PHE A 1 102 ? 5.417 -6.046 1.537 1.00 88.75 102 PHE A CA 1
ATOM 812 C C . PHE A 1 102 ? 4.778 -5.526 2.815 1.00 88.75 102 PHE A C 1
ATOM 814 O O . PHE A 1 102 ? 3.560 -5.366 2.877 1.00 88.75 102 PHE A O 1
ATOM 821 N N . SER A 1 103 ? 5.597 -5.179 3.799 1.00 91.00 103 SER A N 1
ATOM 822 C CA . SER A 1 103 ? 5.150 -4.394 4.940 1.00 91.00 103 SER A CA 1
ATOM 823 C C . SER A 1 103 ? 6.226 -3.441 5.427 1.00 91.00 103 SER A C 1
ATOM 825 O O . SER A 1 103 ? 7.426 -3.696 5.337 1.00 91.00 103 SER A O 1
ATOM 827 N N . ILE A 1 104 ? 5.777 -2.301 5.940 1.00 90.38 104 ILE A N 1
ATOM 828 C CA . ILE A 1 104 ? 6.632 -1.248 6.468 1.00 90.38 104 ILE A CA 1
ATOM 829 C C . ILE A 1 104 ? 6.101 -0.787 7.821 1.00 90.38 104 ILE A C 1
ATOM 831 O O . ILE A 1 104 ? 4.928 -0.449 7.965 1.00 90.38 104 ILE A O 1
ATOM 835 N N . ARG A 1 105 ? 6.984 -0.759 8.822 1.00 90.12 105 ARG A N 1
ATOM 836 C CA . ARG A 1 105 ? 6.682 -0.284 10.178 1.00 90.12 105 ARG A CA 1
ATOM 837 C C . ARG A 1 105 ? 6.875 1.225 10.268 1.00 90.12 105 ARG A C 1
ATOM 839 O O . ARG A 1 105 ? 7.918 1.706 10.701 1.00 90.12 105 ARG A O 1
ATOM 846 N N . GLU A 1 106 ? 5.872 1.956 9.811 1.00 87.50 106 GLU A N 1
ATOM 847 C CA . GLU A 1 106 ? 5.797 3.410 9.898 1.00 87.50 106 GLU A CA 1
ATOM 848 C C . GLU A 1 106 ? 4.462 3.799 10.530 1.00 87.50 106 GLU A C 1
ATOM 850 O O . GLU A 1 106 ? 3.400 3.347 10.107 1.00 87.50 106 GLU A O 1
ATOM 855 N N . HIS A 1 107 ? 4.525 4.648 11.552 1.00 87.81 107 HIS A N 1
ATOM 856 C CA . HIS A 1 107 ? 3.349 5.050 12.315 1.00 87.81 107 HIS A CA 1
ATOM 857 C C . HIS A 1 107 ? 2.587 6.196 11.644 1.00 87.81 107 HIS A C 1
ATOM 859 O O . HIS A 1 107 ? 3.198 7.097 11.059 1.00 87.81 107 HIS A O 1
ATOM 865 N N . ASN A 1 108 ? 1.268 6.224 11.858 1.00 85.94 108 ASN A N 1
ATOM 866 C CA . ASN A 1 108 ? 0.377 7.325 11.475 1.00 85.94 108 ASN A CA 1
ATOM 867 C C . ASN A 1 108 ? 0.348 7.595 9.957 1.00 85.94 108 ASN A C 1
ATOM 869 O O . ASN A 1 108 ? 0.449 8.748 9.522 1.00 85.94 108 ASN A O 1
ATOM 873 N N . ILE A 1 109 ? 0.243 6.542 9.140 1.00 91.00 109 ILE A N 1
ATOM 874 C CA . ILE A 1 109 ? 0.120 6.677 7.683 1.00 91.00 109 ILE A CA 1
ATOM 875 C C . ILE A 1 109 ? -1.315 7.073 7.324 1.00 91.00 109 ILE A C 1
ATOM 877 O O . ILE A 1 109 ? -2.243 6.271 7.387 1.00 91.00 109 ILE A O 1
ATOM 881 N N . CYS A 1 110 ? -1.495 8.310 6.867 1.00 90.69 110 CYS A N 1
ATOM 882 C CA . CYS A 1 110 ? -2.812 8.820 6.483 1.00 90.69 110 CYS A CA 1
ATOM 883 C C . CYS A 1 110 ? -3.156 8.570 5.009 1.00 90.69 110 CYS A C 1
ATOM 885 O O . CYS A 1 110 ? -4.325 8.596 4.628 1.00 90.69 110 CYS A O 1
ATOM 887 N N . SER A 1 111 ? -2.155 8.337 4.158 1.00 92.38 111 SER A N 1
ATOM 888 C CA . SER A 1 111 ? -2.376 8.001 2.753 1.00 92.38 111 SER A CA 1
ATOM 889 C C . SER A 1 111 ? -1.175 7.276 2.170 1.00 92.38 111 SER A C 1
ATOM 891 O O . SER A 1 111 ? -0.037 7.585 2.517 1.00 92.38 111 SER A O 1
ATOM 893 N N . ALA A 1 112 ? -1.423 6.355 1.243 1.00 93.44 112 ALA A N 1
ATOM 894 C CA . ALA A 1 112 ? -0.386 5.733 0.437 1.00 93.44 112 ALA A CA 1
ATOM 895 C C . ALA A 1 112 ? -0.855 5.512 -1.005 1.00 93.44 112 ALA A C 1
ATOM 897 O O . ALA A 1 112 ? -2.051 5.380 -1.277 1.00 93.44 112 ALA A O 1
ATOM 898 N N . CYS A 1 113 ? 0.099 5.494 -1.927 1.00 91.06 113 CYS A N 1
ATOM 899 C CA . CYS A 1 113 ? -0.113 5.305 -3.350 1.00 91.06 113 CYS A CA 1
ATOM 900 C C . CYS A 1 113 ? 0.993 4.420 -3.916 1.00 91.06 113 CYS A C 1
ATOM 902 O O . CYS A 1 113 ? 2.179 4.648 -3.666 1.00 91.06 113 CYS A O 1
ATOM 904 N N . LEU A 1 114 ? 0.594 3.423 -4.697 1.00 89.00 114 LEU A N 1
ATOM 905 C CA . LEU A 1 114 ? 1.525 2.609 -5.450 1.00 89.00 114 LEU A CA 1
ATOM 906 C C . LEU A 1 114 ? 1.897 3.317 -6.756 1.00 89.00 114 LEU A C 1
ATOM 908 O O . LEU A 1 114 ? 1.024 3.729 -7.514 1.00 89.00 114 LEU A O 1
ATOM 912 N N . LEU A 1 115 ? 3.191 3.427 -7.034 1.00 86.81 115 LEU A N 1
ATOM 913 C CA . LEU A 1 115 ? 3.721 4.078 -8.227 1.00 86.81 115 LEU A CA 1
ATOM 914 C C . LEU A 1 115 ? 4.091 3.010 -9.267 1.00 86.81 115 LEU A C 1
ATOM 916 O O . LEU A 1 115 ? 5.224 2.526 -9.315 1.00 86.81 115 LEU A O 1
ATOM 920 N N . THR A 1 116 ? 3.116 2.636 -10.097 1.00 74.56 116 THR A N 1
ATOM 921 C CA . THR A 1 116 ? 3.208 1.546 -11.089 1.00 74.56 116 THR A CA 1
ATOM 922 C C . THR A 1 116 ? 3.699 1.979 -12.472 1.00 74.56 116 THR A C 1
ATOM 924 O O . THR A 1 116 ? 3.516 1.250 -13.438 1.00 74.56 116 THR A O 1
ATOM 927 N N . THR A 1 117 ? 4.307 3.160 -12.620 1.00 70.44 117 THR A N 1
ATOM 928 C CA . THR A 1 117 ? 4.678 3.665 -13.952 1.00 70.44 117 THR A CA 1
ATOM 929 C C . THR A 1 117 ? 5.680 2.742 -14.648 1.00 70.44 117 THR A C 1
ATOM 931 O O . THR A 1 117 ? 6.723 2.419 -14.069 1.00 70.44 117 THR A O 1
ATOM 934 N N . ASN A 1 118 ? 5.380 2.390 -15.898 1.00 64.06 118 ASN A N 1
ATOM 935 C CA . ASN A 1 118 ? 6.230 1.576 -16.762 1.00 64.06 118 ASN A CA 1
ATOM 936 C C . ASN A 1 118 ? 7.626 2.201 -16.859 1.00 64.06 118 ASN A C 1
ATOM 938 O O . ASN A 1 118 ? 7.754 3.407 -17.079 1.00 64.06 118 ASN A O 1
ATOM 942 N N . SER A 1 119 ? 8.670 1.392 -16.675 1.00 63.06 119 SER A N 1
ATOM 943 C CA . SER A 1 119 ? 10.050 1.848 -16.841 1.00 63.06 119 SER A CA 1
ATOM 944 C C . SER A 1 119 ? 10.255 2.337 -18.275 1.00 63.06 119 SER A C 1
ATOM 946 O O . SER A 1 119 ? 10.063 1.568 -19.218 1.00 63.06 119 SER A O 1
ATOM 948 N N . SER A 1 120 ? 10.645 3.600 -18.451 1.00 69.00 120 SER A N 1
ATOM 949 C CA . SER A 1 120 ? 11.195 4.064 -19.724 1.00 69.00 120 SER A CA 1
ATOM 950 C C . SER A 1 120 ? 12.630 3.552 -19.875 1.00 69.00 120 SER A C 1
ATOM 952 O O . SER A 1 120 ? 13.289 3.227 -18.886 1.00 69.00 120 SER A O 1
ATOM 954 N N . LEU A 1 121 ? 13.126 3.479 -21.115 1.00 68.62 121 LEU A N 1
ATOM 955 C CA . LEU A 1 121 ? 14.512 3.074 -21.395 1.00 68.62 121 LEU A CA 1
ATOM 956 C C . LEU A 1 121 ? 15.548 3.970 -20.686 1.00 68.62 121 LEU A C 1
ATOM 958 O O . LEU A 1 121 ? 16.617 3.484 -20.336 1.00 68.62 121 LEU A O 1
ATOM 962 N N . ASP A 1 122 ? 15.190 5.226 -20.405 1.00 79.38 122 ASP A N 1
ATOM 963 C CA . ASP A 1 122 ? 16.035 6.218 -19.728 1.00 79.38 122 ASP A CA 1
ATOM 964 C C . ASP A 1 122 ? 15.675 6.420 -18.244 1.00 79.38 122 ASP A C 1
ATOM 966 O O . ASP A 1 122 ? 15.905 7.492 -17.688 1.00 79.38 122 ASP A O 1
ATOM 970 N N . ASP A 1 123 ? 15.070 5.429 -17.583 1.00 80.25 123 ASP A N 1
ATOM 971 C CA . ASP A 1 123 ? 14.754 5.519 -16.156 1.00 80.25 123 ASP A CA 1
ATOM 972 C C . ASP A 1 123 ? 15.927 5.032 -15.275 1.00 80.25 123 ASP A C 1
ATOM 974 O O . ASP A 1 123 ? 16.099 3.814 -15.100 1.00 80.25 123 ASP A O 1
ATOM 978 N N . PRO A 1 124 ? 16.704 5.945 -14.648 1.00 81.69 124 PRO A N 1
ATOM 979 C CA . PRO A 1 124 ? 17.844 5.577 -13.806 1.00 81.69 124 PRO A CA 1
ATOM 980 C C . PRO A 1 124 ? 17.432 4.826 -12.532 1.00 81.69 124 PRO A C 1
ATOM 982 O O . PRO A 1 124 ? 18.278 4.219 -11.879 1.00 81.69 124 PRO A O 1
ATOM 985 N N . HIS A 1 125 ? 16.144 4.847 -12.171 1.00 77.06 125 HIS A N 1
ATOM 986 C CA . HIS A 1 125 ? 15.600 4.181 -10.989 1.00 77.06 125 HIS A CA 1
ATOM 987 C C . HIS A 1 125 ? 14.710 2.981 -11.332 1.00 77.06 125 HIS A C 1
ATOM 989 O O . HIS A 1 125 ? 14.034 2.442 -10.451 1.00 77.06 125 HIS A O 1
ATOM 995 N N . SER A 1 126 ? 14.733 2.517 -12.585 1.00 80.19 126 SER A N 1
ATOM 996 C CA . SER A 1 126 ? 13.992 1.333 -13.043 1.00 80.19 126 SER A CA 1
ATOM 997 C C . SER A 1 126 ? 14.250 0.095 -12.172 1.00 80.19 126 SER A C 1
ATOM 999 O O . SER A 1 126 ? 13.332 -0.683 -11.895 1.00 80.19 126 SER A O 1
ATOM 1001 N N . SER A 1 127 ? 15.472 -0.055 -11.653 1.00 81.19 127 SER A N 1
ATOM 1002 C CA . SER A 1 127 ? 15.861 -1.142 -10.752 1.00 81.19 127 SER A CA 1
ATOM 1003 C C . SER A 1 127 ? 15.137 -1.122 -9.402 1.00 81.19 127 SER A C 1
ATOM 1005 O O . SER A 1 127 ? 14.924 -2.199 -8.853 1.00 81.19 127 SER A O 1
ATOM 1007 N N . TYR A 1 128 ? 14.688 0.036 -8.907 1.00 80.12 128 TYR A N 1
ATOM 1008 C CA . TYR A 1 128 ? 13.985 0.189 -7.623 1.00 80.12 128 TYR A CA 1
ATOM 1009 C C . TYR A 1 128 ? 12.462 0.067 -7.739 1.00 80.12 128 TYR A C 1
ATOM 1011 O O . TYR A 1 128 ? 11.758 0.031 -6.734 1.00 80.12 128 TYR A O 1
ATOM 1019 N N . ARG A 1 129 ? 11.919 0.008 -8.959 1.00 81.25 129 ARG A N 1
ATOM 1020 C CA . ARG A 1 129 ? 10.479 -0.182 -9.160 1.00 81.25 129 ARG A CA 1
ATOM 1021 C C . ARG A 1 129 ? 10.044 -1.605 -8.793 1.00 81.25 129 ARG A C 1
ATOM 1023 O O . ARG A 1 129 ? 10.812 -2.535 -9.043 1.00 81.25 129 ARG A O 1
ATOM 1030 N N . PRO A 1 130 ? 8.806 -1.804 -8.314 1.00 84.19 130 PRO A N 1
ATOM 1031 C CA . PRO A 1 130 ? 7.790 -0.775 -8.083 1.00 84.19 130 PRO A CA 1
ATOM 1032 C C . PRO A 1 130 ? 8.049 0.032 -6.802 1.00 84.19 130 PRO A C 1
ATOM 1034 O O . PRO A 1 130 ? 8.611 -0.478 -5.836 1.00 84.19 130 PRO A O 1
ATOM 1037 N N . LEU A 1 131 ? 7.640 1.304 -6.809 1.00 87.75 131 LEU A N 1
ATOM 1038 C CA . LEU A 1 131 ? 7.794 2.212 -5.668 1.00 87.75 131 LEU A CA 1
ATOM 1039 C C . LEU A 1 131 ? 6.448 2.421 -4.971 1.00 87.75 131 LEU A C 1
ATOM 1041 O O . LEU A 1 131 ? 5.403 2.433 -5.619 1.00 87.75 131 LEU A O 1
ATOM 1045 N N . ILE A 1 132 ? 6.470 2.670 -3.668 1.00 90.62 132 ILE A N 1
ATOM 1046 C CA . ILE A 1 132 ? 5.313 3.108 -2.890 1.00 90.62 132 ILE A CA 1
ATOM 1047 C C . ILE A 1 132 ? 5.595 4.475 -2.279 1.00 90.62 132 ILE A C 1
ATOM 1049 O O . ILE A 1 132 ? 6.656 4.693 -1.698 1.00 90.62 132 ILE A O 1
ATOM 1053 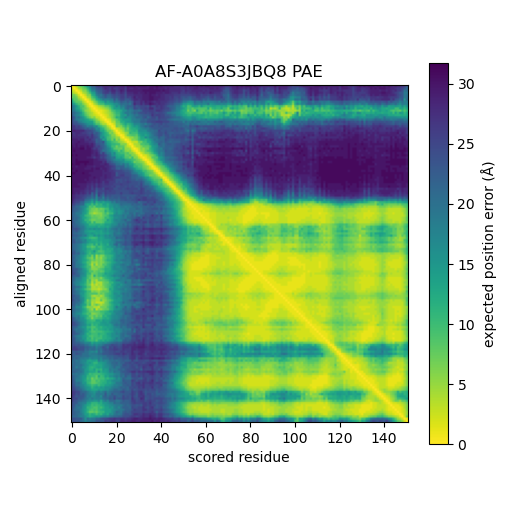N N . ALA A 1 133 ? 4.645 5.394 -2.412 1.00 92.44 133 ALA A N 1
ATOM 1054 C CA . ALA A 1 133 ? 4.666 6.683 -1.740 1.00 92.44 133 ALA A CA 1
ATOM 1055 C C . ALA A 1 133 ? 3.648 6.689 -0.602 1.00 92.44 133 ALA A C 1
ATOM 1057 O O . ALA A 1 133 ? 2.532 6.202 -0.775 1.00 92.44 133 ALA A O 1
ATOM 1058 N N . PHE A 1 134 ? 3.993 7.266 0.544 1.00 93.56 134 PHE A N 1
ATOM 1059 C CA . PHE A 1 134 ? 3.057 7.437 1.651 1.00 93.56 134 PHE A CA 1
ATOM 1060 C C . PHE A 1 134 ? 3.287 8.746 2.403 1.00 93.56 134 PHE A C 1
ATOM 1062 O O . PHE A 1 134 ? 4.393 9.288 2.429 1.00 93.56 134 PHE A O 1
ATOM 1069 N N . ALA A 1 135 ? 2.211 9.255 2.995 1.00 92.69 135 ALA A N 1
ATOM 1070 C CA . ALA A 1 135 ? 2.187 10.469 3.793 1.00 92.69 135 ALA A CA 1
ATOM 1071 C C . ALA A 1 135 ? 1.867 10.131 5.250 1.00 92.69 135 ALA A C 1
ATOM 1073 O O . ALA A 1 135 ? 1.038 9.259 5.534 1.00 92.69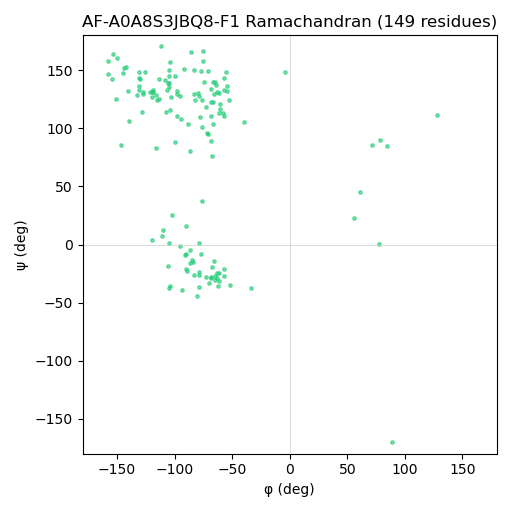 135 ALA A O 1
ATOM 1074 N N . LYS A 1 136 ? 2.518 10.847 6.166 1.00 89.81 136 LYS A N 1
ATOM 1075 C CA . LYS A 1 136 ? 2.322 10.702 7.611 1.00 89.81 136 LYS A CA 1
ATOM 1076 C C . LYS A 1 136 ? 1.510 11.881 8.139 1.00 89.81 136 LYS A C 1
ATOM 1078 O O . LYS A 1 136 ? 1.744 13.017 7.733 1.00 89.81 136 LYS A O 1
ATOM 1083 N N . SER A 1 137 ? 0.570 11.624 9.046 1.00 84.56 137 SER A N 1
ATOM 1084 C CA . SER A 1 137 ? -0.210 12.684 9.709 1.00 84.56 137 SER A CA 1
ATOM 1085 C C . SER A 1 137 ? 0.504 13.292 10.917 1.00 84.56 137 SER A C 1
ATOM 1087 O O . SER A 1 137 ? 0.116 14.360 11.384 1.00 84.56 137 SER A O 1
ATOM 1089 N N . ALA A 1 138 ? 1.546 12.630 11.425 1.00 82.75 138 ALA A N 1
ATOM 1090 C CA . ALA A 1 138 ? 2.349 13.120 12.537 1.00 82.75 138 ALA A CA 1
ATOM 1091 C C . ALA A 1 138 ? 3.602 13.855 12.041 1.00 82.75 138 ALA A C 1
ATOM 1093 O O . ALA A 1 138 ? 4.407 13.292 11.297 1.00 82.75 138 ALA A O 1
ATOM 1094 N N . GLY A 1 139 ? 3.795 15.080 12.534 1.00 75.31 139 GLY A N 1
ATOM 1095 C CA . GLY A 1 139 ? 4.933 15.931 12.189 1.00 75.31 139 GLY A CA 1
ATOM 1096 C C . GLY A 1 139 ? 4.685 16.806 10.954 1.00 75.31 139 GLY A C 1
ATOM 1097 O O . GLY A 1 139 ? 3.550 16.922 10.491 1.00 75.31 139 GLY A O 1
ATOM 1098 N N . PRO A 1 140 ? 5.731 17.469 10.433 1.00 76.12 140 PRO A N 1
ATOM 1099 C CA . PRO A 1 140 ? 5.632 18.242 9.202 1.00 76.12 140 PRO A CA 1
ATOM 1100 C C . PRO A 1 140 ? 5.145 17.360 8.042 1.00 76.12 140 PRO A C 1
ATOM 1102 O O . PRO A 1 140 ? 5.552 16.193 7.968 1.00 76.12 140 PRO A O 1
ATOM 1105 N N . PRO A 1 141 ? 4.318 17.896 7.123 1.00 71.44 141 PRO A N 1
ATOM 1106 C CA . PRO A 1 141 ? 3.849 17.146 5.968 1.00 71.44 141 PRO A CA 1
ATOM 1107 C C . PRO A 1 141 ? 5.056 16.653 5.172 1.00 71.44 141 PRO A C 1
ATOM 1109 O O . PRO A 1 141 ? 5.800 17.432 4.578 1.00 71.44 141 PRO A O 1
ATOM 1112 N N . SER A 1 142 ? 5.264 15.341 5.207 1.00 83.12 142 SER A N 1
ATOM 1113 C CA . SER A 1 142 ? 6.356 14.665 4.524 1.00 83.12 142 SER A CA 1
ATOM 1114 C C . SER A 1 142 ? 5.793 13.490 3.742 1.00 83.12 142 SER A C 1
ATOM 1116 O O . SER A 1 142 ? 4.962 12.724 4.236 1.00 83.12 142 SER A O 1
ATOM 1118 N N . ILE A 1 143 ? 6.231 13.390 2.491 1.00 90.44 143 ILE A N 1
ATOM 1119 C CA . ILE A 1 143 ? 5.965 12.249 1.624 1.00 90.44 143 ILE A CA 1
ATOM 1120 C C . ILE A 1 143 ? 7.248 11.433 1.591 1.00 90.44 143 ILE A C 1
ATOM 1122 O O . ILE A 1 143 ? 8.320 11.963 1.302 1.00 90.44 143 ILE A O 1
ATOM 1126 N N . GLN A 1 144 ? 7.134 10.149 1.897 1.00 90.94 144 GLN A N 1
ATOM 1127 C CA . GLN A 1 144 ? 8.230 9.199 1.786 1.00 90.94 144 GLN A CA 1
ATOM 1128 C C . GLN A 1 144 ? 7.965 8.269 0.612 1.00 90.94 144 GLN A C 1
ATOM 1130 O O . GLN A 1 144 ? 6.826 7.868 0.382 1.00 90.94 144 GLN A O 1
ATOM 1135 N N . ILE A 1 145 ? 9.023 7.932 -0.123 1.00 91.06 145 ILE A N 1
ATO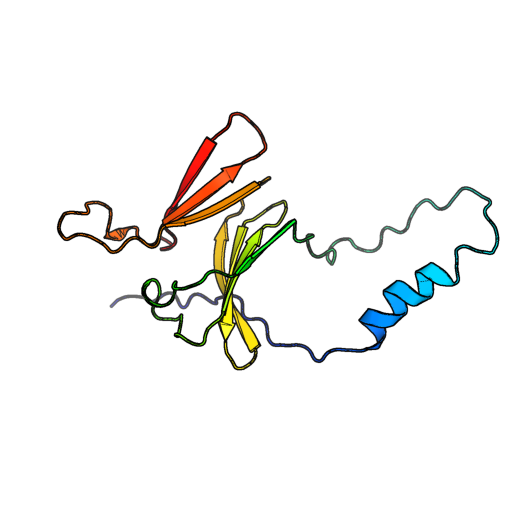M 1136 C CA . ILE A 1 145 ? 8.976 6.993 -1.242 1.00 91.06 145 ILE A CA 1
ATOM 1137 C C . ILE A 1 145 ? 9.916 5.841 -0.912 1.00 91.06 145 ILE A C 1
ATOM 1139 O O . ILE A 1 145 ? 11.056 6.077 -0.512 1.00 91.06 145 ILE A O 1
ATOM 1143 N N . ARG A 1 146 ? 9.447 4.601 -1.065 1.00 89.56 146 ARG A N 1
ATOM 1144 C CA . ARG A 1 146 ? 10.264 3.400 -0.872 1.00 89.56 146 ARG A CA 1
ATOM 1145 C C . ARG A 1 146 ? 10.121 2.425 -2.029 1.00 89.56 146 ARG A C 1
ATOM 1147 O O . ARG A 1 146 ? 9.060 2.328 -2.638 1.00 89.56 146 ARG A O 1
ATOM 1154 N N . SER A 1 147 ? 11.201 1.700 -2.293 1.00 87.81 147 SER A N 1
ATOM 1155 C CA . SER A 1 147 ? 11.182 0.504 -3.130 1.00 87.81 147 SER A CA 1
ATOM 1156 C C . SER A 1 147 ? 10.383 -0.600 -2.447 1.00 87.81 147 SER A C 1
ATOM 1158 O O . SER A 1 147 ? 10.475 -0.773 -1.232 1.00 87.81 147 SER A O 1
ATOM 1160 N N . LEU A 1 148 ? 9.600 -1.334 -3.235 1.00 83.81 148 LEU A N 1
ATOM 1161 C CA . LEU A 1 148 ? 8.947 -2.570 -2.805 1.00 83.81 148 LEU A CA 1
ATOM 1162 C C . LEU A 1 148 ? 9.801 -3.810 -3.074 1.00 83.81 148 LEU A C 1
ATOM 1164 O O . LEU A 1 148 ? 9.463 -4.898 -2.615 1.00 83.81 148 LEU A O 1
ATOM 1168 N N . LYS A 1 149 ? 10.907 -3.660 -3.811 1.00 76.50 149 LYS A N 1
ATOM 1169 C CA . LYS A 1 149 ? 11.970 -4.663 -3.815 1.00 76.50 149 LYS A CA 1
ATOM 1170 C C . LYS A 1 149 ? 12.685 -4.554 -2.475 1.00 76.50 149 LYS A C 1
ATOM 1172 O O . LYS A 1 149 ? 13.209 -3.486 -2.159 1.00 76.50 149 LYS A O 1
ATOM 1177 N N . ASN A 1 150 ? 12.647 -5.630 -1.698 1.00 60.94 150 ASN A N 1
ATOM 1178 C CA . ASN A 1 150 ? 13.468 -5.764 -0.502 1.00 60.94 150 ASN A CA 1
ATOM 1179 C C . ASN A 1 150 ? 14.932 -5.901 -0.951 1.00 60.94 150 ASN A C 1
ATOM 1181 O O . ASN A 1 150 ? 15.222 -6.790 -1.755 1.00 60.94 150 ASN A O 1
ATOM 1185 N N . ASP A 1 151 ? 15.801 -5.006 -0.474 1.00 44.28 151 ASP A N 1
ATOM 1186 C CA . ASP A 1 151 ? 17.263 -5.153 -0.556 1.00 44.28 151 ASP A CA 1
ATOM 1187 C C . ASP A 1 151 ? 17.752 -6.292 0.357 1.00 44.28 151 ASP A C 1
ATOM 1189 O O . ASP A 1 151 ? 17.177 -6.456 1.464 1.00 44.28 151 ASP A O 1
#